Protein AF-A0A170YUY2-F1 (afdb_monomer_lite)

Structure (mmCIF, N/CA/C/O backbone):
data_AF-A0A170YUY2-F1
#
_entry.id   AF-A0A170YUY2-F1
#
loop_
_atom_site.group_PDB
_atom_site.id
_atom_site.type_symbol
_atom_site.label_atom_id
_atom_site.label_alt_id
_atom_site.label_comp_id
_atom_site.label_asym_id
_atom_site.label_entity_id
_atom_site.label_seq_id
_atom_site.pdbx_PDB_ins_code
_atom_site.Cartn_x
_atom_site.Cartn_y
_atom_site.Cartn_z
_atom_site.occupancy
_atom_site.B_iso_or_equiv
_atom_site.auth_seq_id
_atom_site.auth_comp_id
_atom_site.auth_asym_id
_atom_site.auth_atom_id
_atom_site.pdbx_PDB_model_num
ATOM 1 N N . LEU A 1 1 ? -7.086 9.540 7.203 1.00 59.69 1 LEU A N 1
ATOM 2 C CA . LEU A 1 1 ? -7.591 10.490 8.226 1.00 59.69 1 LEU A CA 1
ATOM 3 C C . LEU A 1 1 ? -9.092 10.327 8.483 1.00 59.69 1 LEU A C 1
ATOM 5 O O . LEU A 1 1 ? -9.445 10.063 9.620 1.00 59.69 1 LEU A O 1
ATOM 9 N N . PHE A 1 2 ? -9.970 10.365 7.472 1.00 67.25 2 PHE A N 1
ATOM 10 C CA . PHE A 1 2 ? -11.419 10.146 7.675 1.00 67.25 2 PHE A CA 1
ATOM 11 C C . PHE A 1 2 ? -11.784 8.783 8.293 1.00 67.25 2 PHE A C 1
ATOM 13 O O . PHE A 1 2 ? -12.627 8.732 9.181 1.00 67.25 2 PHE A O 1
ATOM 20 N N . ASN A 1 3 ? -11.089 7.701 7.916 1.00 68.25 3 ASN A N 1
ATOM 21 C CA . ASN A 1 3 ? -11.245 6.394 8.575 1.00 68.25 3 ASN A CA 1
ATOM 22 C C . ASN A 1 3 ? -10.934 6.445 10.082 1.00 68.25 3 ASN A C 1
ATOM 24 O O . ASN A 1 3 ? -11.656 5.850 10.873 1.00 68.25 3 ASN A O 1
ATOM 28 N N . ILE A 1 4 ? -9.898 7.193 10.482 1.00 70.12 4 ILE A N 1
ATOM 29 C CA . ILE A 1 4 ? -9.533 7.370 11.896 1.00 70.12 4 ILE A CA 1
ATOM 30 C C . ILE A 1 4 ? -10.654 8.110 12.632 1.00 70.12 4 ILE A C 1
ATOM 32 O O . ILE A 1 4 ? -11.048 7.694 13.714 1.00 70.12 4 ILE A O 1
ATOM 36 N N . TYR A 1 5 ? -11.206 9.162 12.021 1.00 73.06 5 TYR A N 1
ATOM 37 C CA . TYR A 1 5 ? -12.311 9.929 12.597 1.00 73.06 5 TYR A CA 1
ATOM 38 C C . TYR A 1 5 ? -13.572 9.075 12.800 1.00 73.06 5 TYR A C 1
ATOM 40 O O . TYR A 1 5 ? -14.127 9.064 13.894 1.00 73.06 5 TYR A O 1
ATOM 48 N N . LEU A 1 6 ? -13.984 8.303 11.789 1.00 68.56 6 LEU A N 1
ATOM 49 C CA . LEU A 1 6 ? -15.148 7.414 11.889 1.00 68.56 6 LEU A CA 1
ATOM 50 C C . LEU A 1 6 ? -14.933 6.276 12.894 1.00 68.56 6 LEU A C 1
ATOM 52 O O . LEU A 1 6 ? -15.877 5.862 13.564 1.00 68.56 6 LEU A O 1
ATOM 56 N N . CYS A 1 7 ? -13.703 5.773 13.031 1.00 65.81 7 CYS A N 1
ATOM 57 C CA . CYS A 1 7 ? -13.400 4.721 14.000 1.00 65.81 7 CYS A CA 1
ATOM 58 C C . CYS A 1 7 ? -13.224 5.247 15.435 1.00 65.81 7 CYS A C 1
ATOM 60 O O . CYS A 1 7 ? -13.386 4.486 16.380 1.00 65.81 7 CYS A O 1
ATOM 62 N N . ALA A 1 8 ? -12.924 6.534 15.612 1.00 68.06 8 ALA A N 1
ATOM 63 C CA . ALA A 1 8 ? -12.807 7.157 16.928 1.00 68.06 8 ALA A CA 1
ATOM 64 C C . ALA A 1 8 ? -14.164 7.575 17.533 1.00 68.06 8 ALA A C 1
ATOM 66 O O . ALA A 1 8 ? -14.219 7.934 18.707 1.00 68.06 8 ALA A O 1
ATOM 67 N N . GLN A 1 9 ? -15.250 7.535 16.754 1.00 66.81 9 GLN A N 1
ATOM 68 C CA . GLN A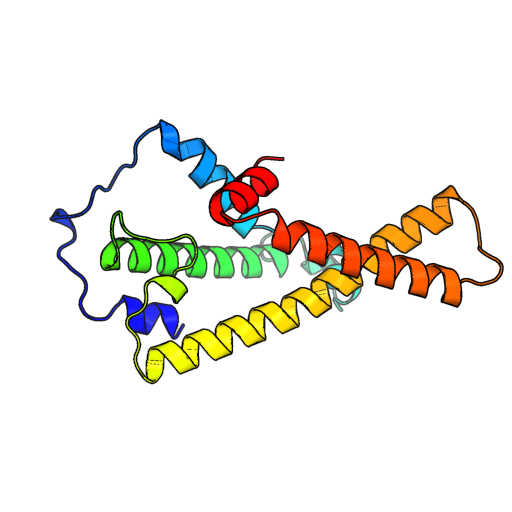 1 9 ? -16.610 7.752 17.254 1.00 66.81 9 GLN A CA 1
ATOM 69 C C . GLN A 1 9 ? -17.145 6.490 17.945 1.00 66.81 9 GLN A C 1
ATOM 71 O O . GLN A 1 9 ? -17.067 5.398 17.369 1.00 66.81 9 GLN A O 1
ATOM 76 N N . ASP A 1 10 ? -17.694 6.674 19.150 1.00 62.91 10 ASP A N 1
ATOM 77 C CA . ASP A 1 10 ? -18.301 5.640 20.002 1.00 62.91 10 ASP A CA 1
ATOM 78 C C . ASP A 1 10 ? -17.351 4.486 20.357 1.00 62.91 10 ASP A C 1
ATOM 80 O O . ASP A 1 10 ? -17.640 3.309 20.144 1.00 62.91 10 ASP A O 1
ATOM 84 N N . LEU A 1 11 ? -16.177 4.833 20.896 1.00 66.88 11 LEU A N 1
ATOM 85 C CA . LEU A 1 11 ? -15.197 3.856 21.370 1.00 66.88 11 LEU A CA 1
ATOM 86 C C . LEU A 1 11 ? -15.720 3.118 22.621 1.00 66.88 11 LEU A C 1
ATOM 88 O O . LEU A 1 11 ? -15.994 3.767 23.635 1.00 66.88 11 LEU A O 1
ATOM 92 N N . PRO A 1 12 ? -15.823 1.777 22.589 1.00 67.75 12 PRO A N 1
ATOM 93 C CA . PRO A 1 12 ? -16.156 0.989 23.769 1.00 67.75 12 PRO A CA 1
ATOM 94 C C . PRO A 1 12 ? -14.996 0.984 24.775 1.00 67.75 12 PRO A C 1
ATOM 96 O O . PRO A 1 12 ? -13.860 1.350 24.463 1.00 67.75 12 PRO A O 1
ATOM 99 N N . ASN A 1 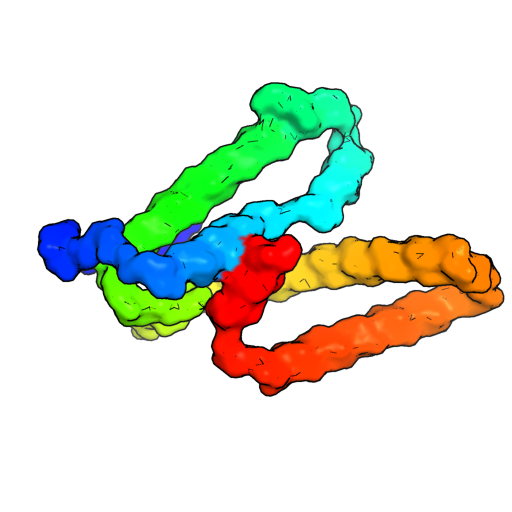13 ? -15.287 0.578 26.011 1.00 68.31 13 ASN A N 1
ATOM 100 C CA . ASN A 1 13 ? -14.331 0.652 27.111 1.00 68.31 13 ASN A CA 1
ATOM 101 C C . ASN A 1 13 ? -13.145 -0.309 26.885 1.00 68.31 13 ASN A C 1
ATOM 103 O O . ASN A 1 13 ? -13.331 -1.474 26.535 1.00 68.31 13 ASN A O 1
ATOM 107 N N . ILE A 1 14 ? -11.915 0.168 27.109 1.00 63.50 14 ILE A N 1
ATOM 108 C CA . ILE A 1 14 ? -10.667 -0.549 26.763 1.00 63.50 14 ILE A CA 1
ATOM 109 C C . ILE A 1 14 ? -10.570 -1.905 27.487 1.00 63.50 14 ILE A C 1
ATOM 111 O O . ILE A 1 14 ? -10.015 -2.863 26.951 1.00 63.50 14 ILE A O 1
ATOM 115 N N . SER A 1 15 ? -11.163 -2.004 28.678 1.00 63.28 15 SER A N 1
ATOM 116 C CA . SER A 1 15 ? -11.160 -3.201 29.527 1.00 63.28 15 SER A CA 1
ATOM 117 C C . SER A 1 15 ? -11.950 -4.391 28.966 1.00 63.28 15 SER A C 1
ATOM 119 O O . SER A 1 15 ? -11.794 -5.501 29.464 1.00 63.28 15 SER A O 1
ATOM 121 N N . GLU A 1 16 ? -12.791 -4.191 27.948 1.00 64.44 16 GLU A N 1
ATOM 122 C CA . GLU A 1 16 ? -13.580 -5.262 27.318 1.00 64.44 16 GLU A CA 1
ATOM 123 C C . GLU A 1 16 ? -12.832 -5.969 26.174 1.00 64.44 16 GLU A C 1
ATOM 125 O O . GLU A 1 16 ? -13.349 -6.915 25.578 1.00 64.44 16 GLU A O 1
ATOM 130 N N . ARG A 1 17 ? -11.619 -5.516 25.831 1.00 68.88 17 ARG A N 1
ATOM 131 C CA . ARG A 1 17 ? -10.849 -6.023 24.688 1.00 68.88 17 ARG A CA 1
ATOM 132 C C . ARG A 1 17 ? -9.701 -6.919 25.136 1.00 68.88 17 ARG A C 1
ATOM 134 O O . ARG A 1 17 ? -8.972 -6.611 26.078 1.00 68.88 17 ARG A O 1
ATOM 141 N N . ARG A 1 18 ? -9.481 -8.018 24.410 1.00 66.88 18 ARG A N 1
ATOM 142 C CA . ARG A 1 18 ? -8.282 -8.846 24.589 1.00 66.88 18 ARG A CA 1
ATOM 143 C C . ARG A 1 18 ? -7.071 -8.071 24.079 1.00 66.88 18 ARG A C 1
ATOM 145 O O . ARG A 1 18 ? -6.958 -7.826 22.887 1.00 66.88 18 ARG A O 1
ATOM 152 N N . LEU A 1 19 ? -6.163 -7.671 24.966 1.00 64.56 19 LEU A N 1
ATOM 153 C CA . LEU A 1 19 ? -4.945 -6.961 24.553 1.00 64.56 19 LEU A CA 1
ATOM 154 C C . LEU A 1 19 ? -3.907 -7.876 23.885 1.00 64.56 19 LEU A C 1
ATOM 156 O O . LEU A 1 19 ? -3.033 -7.390 23.175 1.00 64.56 19 LEU A O 1
ATOM 160 N N . ILE A 1 20 ? -3.979 -9.184 24.143 1.00 64.81 20 ILE A N 1
ATOM 161 C CA . ILE A 1 20 ? -3.002 -10.170 23.681 1.00 64.81 20 ILE A CA 1
ATOM 162 C C . ILE A 1 20 ? -3.756 -11.253 22.913 1.00 64.81 20 ILE A C 1
ATOM 164 O O . ILE A 1 20 ? -4.649 -11.901 23.464 1.00 64.81 20 ILE A O 1
ATOM 168 N N . SER A 1 21 ? -3.405 -11.411 21.638 1.00 69.06 21 SER A N 1
ATOM 169 C CA . SER A 1 21 ? -3.939 -12.466 20.778 1.00 69.06 21 SER A CA 1
ATOM 170 C C . SER A 1 21 ? -3.222 -13.796 21.019 1.00 69.06 21 SER A C 1
ATOM 172 O O . SER A 1 21 ? -2.129 -13.840 21.585 1.00 69.06 21 SER A O 1
ATOM 174 N N . ASP A 1 22 ? -3.840 -14.886 20.574 1.00 76.62 22 ASP A N 1
ATOM 175 C CA . ASP A 1 22 ? -3.283 -16.231 20.679 1.00 76.62 22 ASP A CA 1
ATOM 176 C C . ASP A 1 22 ? -2.025 -16.402 19.804 1.00 76.62 22 ASP A C 1
ATOM 178 O O . ASP A 1 22 ? -1.920 -15.825 18.714 1.00 76.62 22 ASP A O 1
ATOM 182 N N . PHE A 1 23 ? -1.079 -17.233 20.251 1.00 76.75 23 PHE A N 1
ATOM 183 C CA . PHE A 1 23 ? 0.197 -17.477 19.559 1.00 76.75 23 PHE A CA 1
ATOM 184 C C . PHE A 1 23 ? 0.001 -18.009 18.133 1.00 76.75 23 PHE A C 1
ATOM 186 O O . PHE A 1 23 ? 0.825 -17.751 17.257 1.00 76.75 23 PHE A O 1
ATOM 193 N N . SER A 1 24 ? -1.118 -18.692 17.883 1.00 77.25 24 SER A N 1
ATOM 194 C CA . SER A 1 24 ? -1.532 -19.184 16.565 1.00 77.25 24 SER A CA 1
ATOM 195 C C . SER A 1 24 ? -1.733 -18.073 15.519 1.00 77.25 24 SER A C 1
ATOM 197 O O . SER A 1 24 ? -1.601 -18.324 14.323 1.00 77.25 24 SER A O 1
ATOM 199 N N . THR A 1 25 ? -1.987 -16.834 15.950 1.00 78.31 25 THR A N 1
ATOM 200 C CA . THR A 1 25 ? -2.233 -15.675 15.070 1.00 78.31 25 THR A CA 1
ATOM 201 C C . THR A 1 25 ? -0.995 -14.812 14.815 1.00 78.31 25 THR A C 1
ATOM 203 O O . THR A 1 25 ? -1.027 -13.932 13.954 1.00 78.31 25 THR A O 1
ATOM 206 N N . LEU A 1 26 ? 0.122 -15.077 15.506 1.00 81.88 26 LEU A N 1
ATOM 207 C CA . LEU A 1 26 ? 1.371 -14.326 15.334 1.00 81.88 26 LEU A CA 1
ATOM 208 C C . LEU A 1 26 ? 1.925 -14.383 13.902 1.00 81.88 26 LEU A C 1
ATOM 210 O O . LEU A 1 26 ? 2.299 -13.325 13.394 1.00 81.88 26 LEU A O 1
ATOM 214 N N . PRO A 1 27 ? 1.958 -15.540 13.207 1.00 84.56 27 PRO A N 1
ATOM 215 C CA . PRO A 1 27 ? 2.427 -15.582 11.822 1.00 84.56 27 PRO A CA 1
ATOM 216 C C . PRO A 1 27 ? 1.582 -14.701 10.896 1.00 84.56 27 PRO A C 1
ATOM 218 O O . PRO A 1 27 ? 2.132 -13.977 10.070 1.00 84.56 27 PRO A O 1
ATOM 221 N N . LEU A 1 28 ? 0.256 -14.703 11.095 1.00 81.69 28 LEU A N 1
ATOM 222 C CA . LEU A 1 28 ? -0.673 -13.869 10.332 1.00 81.69 28 LEU A CA 1
ATOM 223 C C . LEU A 1 28 ? -0.398 -12.374 10.556 1.00 81.69 28 LEU A C 1
ATOM 225 O O . LEU A 1 28 ? -0.376 -11.580 9.613 1.00 81.69 28 LEU A O 1
ATOM 229 N N . PHE A 1 29 ? -0.154 -11.994 11.812 1.00 83.31 29 PHE A N 1
ATOM 230 C CA . PHE A 1 29 ? 0.179 -10.626 12.197 1.00 83.31 29 PHE A CA 1
ATOM 231 C C . PHE A 1 29 ? 1.498 -10.153 11.576 1.00 83.31 29 PHE A C 1
ATOM 233 O O . PHE A 1 29 ? 1.544 -9.072 10.985 1.00 83.31 29 PHE A O 1
ATOM 240 N N . PHE A 1 30 ? 2.562 -10.954 11.681 1.00 85.44 30 PHE A N 1
ATOM 241 C CA . PHE A 1 30 ? 3.864 -10.594 11.123 1.00 85.44 30 PHE A CA 1
ATOM 242 C C . PHE A 1 30 ? 3.819 -10.517 9.597 1.00 85.44 30 PHE A C 1
ATOM 244 O O . PHE A 1 30 ? 4.289 -9.525 9.049 1.00 85.44 30 PHE A O 1
ATOM 251 N N . GLY A 1 31 ? 3.184 -11.481 8.921 1.00 85.25 31 GLY A N 1
ATOM 252 C CA . GLY A 1 31 ? 3.022 -11.447 7.466 1.00 85.25 31 GLY A CA 1
ATOM 253 C C . GLY A 1 31 ? 2.246 -10.214 7.001 1.00 85.25 31 GLY A C 1
ATOM 254 O O . GLY A 1 31 ? 2.687 -9.500 6.107 1.00 85.25 31 GLY A O 1
ATOM 255 N N . THR A 1 32 ? 1.138 -9.882 7.666 1.00 83.19 32 THR A N 1
ATOM 256 C CA . THR A 1 32 ? 0.353 -8.678 7.334 1.00 83.19 32 THR A CA 1
ATOM 257 C C . THR A 1 32 ? 1.135 -7.390 7.601 1.00 83.19 32 THR A C 1
ATOM 259 O O . THR A 1 32 ? 1.048 -6.438 6.830 1.00 83.19 32 THR A O 1
ATOM 262 N N . THR A 1 33 ? 1.925 -7.358 8.676 1.00 86.12 33 THR A N 1
ATOM 263 C CA . THR A 1 33 ? 2.759 -6.204 9.029 1.00 86.12 33 THR A CA 1
ATOM 264 C C . THR A 1 33 ? 3.872 -5.999 8.006 1.00 86.12 33 THR A C 1
ATOM 266 O O . THR A 1 33 ? 4.052 -4.883 7.537 1.00 86.12 33 THR A O 1
ATOM 269 N N . ILE A 1 34 ? 4.580 -7.061 7.610 1.00 86.56 34 ILE A N 1
ATOM 270 C CA . ILE A 1 34 ? 5.611 -7.003 6.564 1.00 86.56 34 ILE A CA 1
ATOM 271 C C . ILE A 1 34 ? 4.990 -6.578 5.231 1.00 86.56 34 ILE A C 1
ATOM 273 O O . ILE A 1 34 ? 5.532 -5.703 4.561 1.00 86.56 34 ILE A O 1
ATOM 277 N N . TYR A 1 35 ? 3.815 -7.107 4.885 1.00 82.75 35 TYR A N 1
ATOM 278 C CA . TYR A 1 35 ? 3.085 -6.677 3.694 1.00 82.75 35 TYR A CA 1
ATOM 279 C C . TYR A 1 35 ? 2.675 -5.195 3.750 1.00 82.75 35 TYR A C 1
ATOM 281 O O . TYR A 1 35 ? 2.722 -4.500 2.743 1.00 82.75 35 TYR A O 1
ATOM 289 N N . ALA A 1 36 ? 2.337 -4.651 4.922 1.00 83.19 36 ALA A N 1
ATOM 290 C CA . ALA A 1 36 ? 2.051 -3.220 5.062 1.00 83.19 36 ALA A CA 1
ATOM 291 C C . ALA A 1 36 ? 3.279 -2.325 4.783 1.00 83.19 36 ALA A C 1
ATOM 293 O O . ALA A 1 36 ? 3.120 -1.141 4.483 1.00 83.19 36 ALA A O 1
ATOM 294 N N . PHE A 1 37 ? 4.489 -2.888 4.847 1.00 79.25 37 PHE A N 1
ATOM 295 C CA . PHE A 1 37 ? 5.741 -2.248 4.436 1.00 79.25 37 PHE A CA 1
ATOM 296 C C . PHE A 1 37 ? 6.074 -2.439 2.955 1.00 79.25 37 PHE A C 1
ATOM 298 O O . PHE A 1 37 ? 7.169 -2.072 2.514 1.00 79.25 37 PHE A O 1
ATOM 305 N N . GLU A 1 38 ? 5.153 -2.989 2.163 1.00 73.62 38 GLU A N 1
ATOM 306 C CA . GLU A 1 38 ? 5.354 -3.165 0.735 1.00 73.62 38 GLU A CA 1
ATOM 307 C C . GLU A 1 38 ? 5.418 -1.796 0.030 1.00 73.62 38 GLU A C 1
ATOM 309 O O . GLU A 1 38 ? 4.428 -1.138 -0.276 1.00 73.62 38 GLU A O 1
ATOM 314 N N . GLY A 1 39 ? 6.644 -1.338 -0.207 1.00 69.38 39 GLY A N 1
ATOM 315 C CA . GLY A 1 39 ? 6.953 -0.171 -1.036 1.00 69.38 39 GLY A CA 1
ATOM 316 C C . GLY A 1 39 ? 8.258 -0.329 -1.810 1.00 69.38 39 GLY A C 1
ATOM 317 O O . GLY A 1 39 ? 8.652 0.578 -2.541 1.00 69.38 39 GLY A O 1
ATOM 318 N N . ILE A 1 40 ? 8.935 -1.475 -1.667 1.00 71.81 40 ILE A N 1
ATOM 319 C CA . ILE A 1 40 ? 10.281 -1.697 -2.201 1.00 71.81 40 ILE A CA 1
ATOM 320 C C . ILE A 1 40 ? 10.329 -1.674 -3.730 1.00 71.81 40 ILE A C 1
ATOM 322 O O . ILE A 1 40 ? 11.294 -1.178 -4.305 1.00 71.81 40 ILE A O 1
ATOM 326 N N . SER A 1 41 ? 9.256 -2.108 -4.395 1.00 71.94 41 SER A N 1
ATOM 327 C CA . SER A 1 41 ? 9.122 -2.042 -5.856 1.00 71.94 41 SER A CA 1
ATOM 328 C C . SER A 1 41 ? 9.159 -0.605 -6.386 1.00 71.94 41 SER A C 1
ATOM 330 O O . SER A 1 41 ? 9.624 -0.363 -7.496 1.00 71.94 41 SER A O 1
ATOM 332 N N . LEU A 1 42 ? 8.741 0.367 -5.572 1.00 76.38 42 LEU A N 1
ATOM 333 C CA . LEU A 1 42 ? 8.727 1.784 -5.928 1.00 76.38 42 LEU A CA 1
ATOM 334 C C . LEU A 1 42 ? 9.993 2.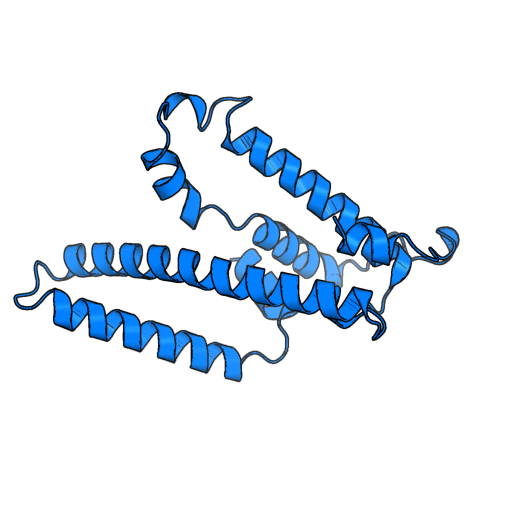527 -5.486 1.00 76.38 42 LEU A C 1
ATOM 336 O O . LEU A 1 42 ? 10.205 3.660 -5.910 1.00 76.38 42 LEU A O 1
ATOM 340 N N . VAL A 1 43 ? 10.862 1.902 -4.684 1.00 82.94 43 VAL A N 1
ATOM 341 C CA . VAL A 1 43 ? 12.095 2.520 -4.164 1.00 82.94 43 VAL A CA 1
ATOM 342 C C . VAL A 1 43 ? 13.036 2.911 -5.302 1.00 82.94 43 VAL A C 1
ATOM 344 O O . VAL A 1 43 ? 13.585 4.008 -5.268 1.00 82.94 43 VAL A O 1
ATOM 347 N N . ILE A 1 44 ? 13.202 2.059 -6.320 1.00 83.94 44 ILE A N 1
ATOM 348 C CA . ILE A 1 44 ? 14.114 2.324 -7.446 1.00 83.94 44 ILE A CA 1
ATOM 349 C C . ILE A 1 44 ? 13.590 3.460 -8.345 1.00 83.94 44 ILE A C 1
ATOM 351 O O . ILE A 1 44 ? 14.333 4.424 -8.545 1.00 83.94 44 ILE A O 1
ATOM 355 N N . PRO A 1 45 ? 12.335 3.428 -8.846 1.00 80.50 45 PRO A N 1
ATOM 356 C CA . PRO A 1 45 ? 11.777 4.556 -9.593 1.00 80.50 45 PRO A CA 1
ATOM 357 C C . PRO A 1 45 ? 11.800 5.864 -8.795 1.00 80.50 45 PRO A C 1
ATOM 359 O O . PRO A 1 45 ? 12.223 6.894 -9.311 1.00 80.50 45 PRO A O 1
ATOM 362 N N . LEU A 1 46 ? 11.426 5.818 -7.512 1.00 83.19 46 LEU A N 1
ATOM 363 C CA . LEU A 1 46 ? 11.431 6.993 -6.642 1.00 83.19 46 LEU A CA 1
ATOM 364 C C . LEU A 1 46 ? 12.841 7.563 -6.466 1.00 83.19 46 LEU A C 1
ATOM 366 O O . LEU A 1 46 ? 13.022 8.776 -6.519 1.00 83.19 46 LEU A O 1
ATOM 370 N N . HIS A 1 47 ? 13.846 6.703 -6.286 1.00 84.81 47 HIS A N 1
ATOM 371 C CA . HIS A 1 47 ? 15.240 7.123 -6.210 1.00 84.81 47 HIS A CA 1
ATOM 372 C C . HIS A 1 47 ? 15.702 7.798 -7.509 1.00 84.81 47 HIS A C 1
ATOM 374 O O . HIS A 1 47 ? 16.355 8.839 -7.459 1.00 84.81 47 HIS A O 1
ATOM 380 N N . ASN A 1 48 ? 15.339 7.243 -8.666 1.00 85.38 48 ASN A N 1
ATOM 381 C CA . ASN A 1 48 ? 15.727 7.782 -9.969 1.00 85.38 48 ASN A CA 1
ATOM 382 C C . ASN A 1 48 ? 15.108 9.160 -10.251 1.00 85.38 48 ASN A C 1
ATOM 384 O O . ASN A 1 48 ? 15.786 10.020 -10.806 1.00 85.38 48 ASN A O 1
ATOM 388 N N . GLU A 1 49 ? 13.876 9.397 -9.798 1.00 85.44 49 GLU A N 1
ATOM 389 C CA . GLU A 1 49 ? 13.166 10.677 -9.956 1.00 85.44 49 GLU A CA 1
ATOM 390 C C . GLU A 1 49 ? 13.590 11.756 -8.937 1.00 85.44 49 GLU A C 1
ATOM 392 O O . GLU A 1 49 ? 13.222 12.929 -9.046 1.00 85.44 49 GLU A O 1
ATOM 397 N N . MET A 1 50 ? 14.385 11.409 -7.919 1.00 85.31 50 MET A N 1
ATOM 398 C CA . MET A 1 50 ? 14.826 12.378 -6.918 1.00 85.31 50 MET A CA 1
ATOM 399 C C . MET A 1 50 ? 15.954 13.279 -7.422 1.00 85.31 50 MET A C 1
ATOM 401 O O . MET A 1 50 ? 17.058 12.830 -7.722 1.00 85.31 50 MET A O 1
ATOM 405 N N . LYS A 1 51 ? 15.741 14.598 -7.321 1.00 85.75 51 LYS A N 1
ATOM 406 C CA . LYS A 1 51 ? 16.766 15.623 -7.601 1.00 85.75 51 LYS A CA 1
ATOM 407 C C . LYS A 1 51 ? 18.076 15.412 -6.826 1.00 85.75 51 LYS A C 1
ATOM 409 O O . LYS A 1 51 ? 19.141 15.772 -7.317 1.00 85.75 51 LYS A O 1
ATOM 414 N N . ASN A 1 52 ? 18.008 14.874 -5.604 1.00 85.19 52 ASN A N 1
ATOM 415 C CA . ASN A 1 52 ? 19.187 14.563 -4.796 1.00 85.19 52 ASN A CA 1
ATOM 416 C C . ASN A 1 52 ? 19.131 13.136 -4.236 1.00 85.19 52 ASN A C 1
ATOM 418 O O . ASN A 1 52 ? 18.719 12.902 -3.099 1.00 85.19 52 ASN A O 1
ATOM 422 N N . GLN A 1 53 ? 19.614 12.191 -5.035 1.00 85.88 53 GLN A N 1
ATOM 423 C CA . GLN A 1 53 ? 19.695 10.764 -4.714 1.00 85.8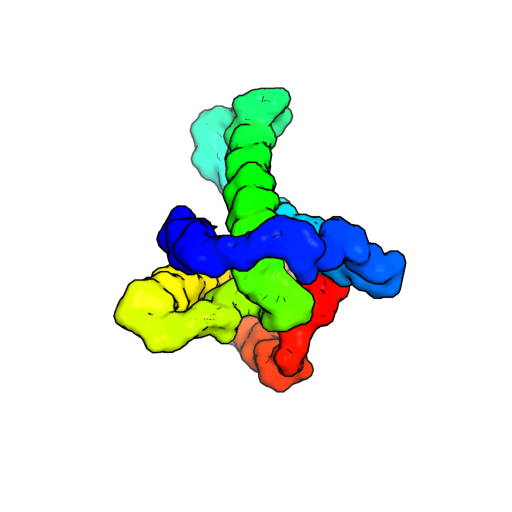8 53 GLN A CA 1
ATOM 424 C C . GLN A 1 53 ? 20.426 10.457 -3.396 1.00 85.88 53 GLN A C 1
ATOM 426 O O . GLN A 1 53 ? 20.039 9.544 -2.668 1.00 85.88 53 GLN A O 1
ATOM 431 N N . LYS A 1 54 ? 21.432 11.259 -3.010 1.00 81.19 54 LYS A N 1
ATOM 432 C CA . LYS A 1 54 ? 22.201 11.055 -1.764 1.00 81.19 54 LYS A CA 1
ATOM 433 C C . LYS A 1 54 ? 21.360 11.232 -0.495 1.00 81.19 54 LYS A C 1
ATOM 435 O O . LYS A 1 54 ? 21.727 10.718 0.558 1.00 81.19 54 LYS A O 1
ATOM 440 N N . GLN A 1 55 ? 20.244 11.957 -0.577 1.00 82.31 55 GLN A N 1
ATOM 441 C CA . GLN A 1 55 ? 19.329 12.162 0.548 1.00 82.31 55 GLN A CA 1
ATOM 442 C C . GLN A 1 55 ? 18.267 11.066 0.670 1.00 82.31 55 GLN A C 1
ATOM 444 O O . GLN A 1 55 ? 17.542 11.046 1.660 1.00 82.31 55 GLN A O 1
ATOM 449 N N . PHE A 1 56 ? 18.174 10.142 -0.287 1.00 80.12 56 PHE A N 1
ATOM 450 C CA . PHE A 1 56 ? 17.162 9.091 -0.265 1.00 80.12 56 PHE A CA 1
ATOM 451 C C . PHE A 1 56 ? 17.334 8.138 0.927 1.00 80.12 56 PHE A C 1
ATOM 453 O O . PHE A 1 56 ? 16.402 7.963 1.709 1.00 80.12 56 PHE A O 1
ATOM 460 N N . SER A 1 57 ? 18.551 7.613 1.114 1.00 76.25 57 SER A N 1
ATOM 461 C CA . SER A 1 57 ? 18.895 6.633 2.160 1.00 76.25 57 SER A CA 1
ATOM 462 C C . SER A 1 57 ? 19.645 7.232 3.358 1.00 76.25 57 SER A C 1
ATOM 464 O O . SER A 1 57 ? 20.213 6.500 4.165 1.00 76.25 57 SER A O 1
ATOM 466 N N . SER A 1 58 ? 19.695 8.563 3.481 1.00 81.75 58 SER A N 1
ATOM 467 C CA . SER A 1 58 ? 20.293 9.210 4.658 1.00 81.75 58 SER A CA 1
ATOM 468 C C . SER A 1 58 ? 19.520 8.843 5.936 1.00 81.75 58 SER A C 1
ATOM 470 O O . SER A 1 58 ? 18.352 8.463 5.868 1.00 81.75 58 SER A O 1
ATOM 472 N N . LYS A 1 59 ? 20.131 8.988 7.122 1.00 74.12 59 LYS A N 1
ATOM 473 C CA . LYS A 1 59 ? 19.482 8.654 8.411 1.00 74.12 59 LYS A CA 1
ATOM 474 C C . LYS A 1 59 ? 18.133 9.368 8.596 1.00 74.12 59 LYS A C 1
ATOM 476 O O . LYS A 1 59 ? 17.185 8.749 9.064 1.00 74.12 59 LYS A O 1
ATOM 481 N N . LEU A 1 60 ? 18.046 10.626 8.158 1.00 78.19 60 LEU A N 1
ATOM 482 C CA . LEU A 1 60 ? 16.818 11.434 8.063 1.00 78.19 60 LEU A CA 1
ATOM 483 C C . LEU A 1 60 ? 16.395 11.640 6.597 1.00 78.19 60 LEU A C 1
ATOM 485 O O . LEU A 1 60 ? 15.947 12.712 6.201 1.00 78.19 60 LEU A O 1
ATOM 489 N N . GLY A 1 61 ? 16.633 10.637 5.760 1.00 82.12 61 GLY A N 1
ATOM 490 C CA . GLY A 1 61 ? 16.296 10.669 4.347 1.00 82.12 61 GLY A CA 1
ATOM 491 C C . GLY A 1 61 ? 14.798 10.549 4.094 1.00 82.12 61 GLY A C 1
ATOM 492 O O . GLY A 1 61 ? 14.022 10.175 4.977 1.00 82.12 61 GLY A O 1
ATOM 493 N N . VAL A 1 62 ? 14.407 10.838 2.854 1.00 85.06 62 VAL A N 1
ATOM 494 C CA . VAL A 1 62 ? 13.003 10.807 2.406 1.00 85.06 62 VAL A CA 1
ATOM 495 C C . VAL A 1 62 ? 12.367 9.441 2.668 1.00 85.06 62 VAL A C 1
ATOM 497 O O . VAL A 1 62 ? 11.220 9.378 3.105 1.00 85.06 62 VAL A O 1
ATOM 500 N N . LEU A 1 63 ? 13.132 8.358 2.486 1.00 85.44 63 LEU A N 1
ATOM 501 C CA . LEU A 1 63 ? 12.654 7.002 2.731 1.00 85.44 63 LEU A CA 1
ATOM 502 C C . LEU A 1 63 ? 12.340 6.769 4.216 1.00 85.44 63 LEU A C 1
ATOM 504 O O . LEU A 1 63 ? 11.222 6.390 4.549 1.00 85.44 63 LEU A O 1
ATOM 508 N N . ASN A 1 64 ? 13.292 7.046 5.113 1.00 85.44 64 ASN A N 1
ATOM 509 C CA . ASN A 1 64 ? 13.127 6.782 6.547 1.00 85.44 64 ASN A CA 1
ATOM 510 C C . ASN A 1 64 ? 12.015 7.631 7.171 1.00 85.44 64 ASN A C 1
ATOM 512 O O . ASN A 1 64 ? 11.220 7.118 7.959 1.00 85.44 64 ASN A O 1
ATOM 516 N N . ILE A 1 65 ? 11.940 8.919 6.820 1.00 88.88 65 ILE A N 1
ATOM 517 C CA . ILE A 1 65 ? 10.902 9.821 7.335 1.00 88.88 65 ILE A CA 1
ATOM 518 C C . ILE A 1 65 ? 9.531 9.420 6.783 1.00 88.88 65 ILE A C 1
ATOM 520 O O . ILE A 1 65 ? 8.577 9.307 7.553 1.00 88.88 65 ILE A O 1
ATOM 524 N N . GLY A 1 66 ? 9.439 9.160 5.474 1.00 87.31 66 GLY A N 1
ATOM 525 C CA . GLY A 1 66 ? 8.195 8.744 4.829 1.00 87.31 66 GLY A CA 1
ATOM 526 C C . GLY A 1 66 ? 7.658 7.440 5.412 1.00 87.31 66 GLY A C 1
ATOM 527 O O . GLY A 1 66 ? 6.496 7.377 5.806 1.00 87.31 66 GLY A O 1
ATOM 528 N N . GLN A 1 67 ? 8.519 6.432 5.559 1.00 87.31 67 GLN A N 1
ATOM 529 C CA . GLN A 1 67 ? 8.140 5.153 6.158 1.00 87.31 67 GLN A CA 1
ATOM 530 C C . GLN A 1 67 ? 7.743 5.310 7.629 1.00 87.31 67 GLN A C 1
ATOM 532 O O . GLN A 1 67 ? 6.694 4.815 8.022 1.00 87.31 67 GLN A O 1
ATOM 537 N N . SER A 1 68 ? 8.492 6.070 8.433 1.00 88.62 68 SER A N 1
ATOM 538 C CA . SER A 1 68 ? 8.139 6.306 9.845 1.00 88.62 68 SER A CA 1
ATOM 539 C C . SER A 1 68 ? 6.768 6.968 10.008 1.00 88.62 68 SER A C 1
ATOM 541 O O . SER A 1 68 ? 5.996 6.609 10.897 1.00 88.62 68 SER A O 1
ATOM 543 N N . PHE A 1 69 ? 6.435 7.918 9.133 1.00 89.81 69 PHE A N 1
ATOM 544 C CA . PHE A 1 69 ? 5.125 8.562 9.127 1.00 89.81 69 PHE A CA 1
ATOM 545 C C . PHE A 1 69 ? 3.999 7.582 8.766 1.00 89.81 69 PHE A C 1
ATOM 547 O O . PHE A 1 69 ? 2.963 7.557 9.432 1.00 89.81 69 PHE A O 1
ATOM 554 N N . VAL A 1 70 ? 4.213 6.739 7.752 1.00 88.19 70 VAL A N 1
ATOM 555 C CA . VAL A 1 70 ? 3.256 5.697 7.347 1.00 88.19 70 VAL A CA 1
ATOM 556 C C . VAL A 1 70 ? 3.041 4.689 8.478 1.00 88.19 70 VAL A C 1
ATOM 558 O O . VAL A 1 70 ? 1.892 4.380 8.783 1.00 88.19 70 VAL A O 1
ATOM 561 N N . ILE A 1 71 ? 4.105 4.256 9.165 1.00 89.19 71 ILE A N 1
ATOM 562 C CA . ILE A 1 71 ? 4.020 3.377 10.346 1.00 89.19 71 ILE A CA 1
ATOM 563 C C . ILE A 1 71 ? 3.125 3.992 11.408 1.00 89.19 71 ILE A C 1
ATOM 565 O O . ILE A 1 71 ? 2.220 3.334 11.909 1.00 89.19 71 ILE A O 1
ATOM 569 N N . LEU A 1 72 ? 3.361 5.258 11.752 1.00 90.44 72 LEU A N 1
ATOM 570 C CA . LEU A 1 72 ? 2.594 5.935 12.790 1.00 90.44 72 LEU A CA 1
ATOM 571 C C . LEU A 1 72 ? 1.100 5.989 12.435 1.00 90.44 72 LEU A C 1
ATOM 573 O O . LEU A 1 72 ? 0.241 5.744 13.286 1.00 90.44 72 LEU A O 1
ATOM 577 N N . LEU A 1 73 ? 0.779 6.270 11.170 1.00 87.81 73 LEU A N 1
ATOM 578 C CA . LEU A 1 73 ? -0.597 6.261 10.675 1.00 87.81 73 LEU A CA 1
ATOM 579 C C . LEU A 1 73 ? -1.213 4.857 10.678 1.00 87.81 73 LEU A C 1
ATOM 581 O O . LEU A 1 73 ? -2.364 4.706 11.080 1.00 87.81 73 LEU A O 1
ATOM 585 N N . ALA A 1 74 ? -0.463 3.838 10.260 1.00 86.25 74 ALA A N 1
ATOM 586 C CA . ALA A 1 74 ? -0.929 2.457 10.226 1.00 86.25 74 ALA A CA 1
ATOM 587 C C . ALA A 1 74 ? -1.184 1.914 11.638 1.00 86.25 74 ALA A C 1
ATOM 589 O O . ALA A 1 74 ? -2.248 1.358 11.896 1.00 86.25 74 ALA A O 1
ATOM 590 N N . VAL A 1 75 ? -0.257 2.148 12.572 1.00 87.88 75 VAL A N 1
ATOM 591 C CA . VAL A 1 75 ? -0.388 1.749 13.980 1.00 87.88 75 VAL A CA 1
ATOM 592 C C . VAL A 1 75 ? -1.556 2.476 14.639 1.00 87.88 75 VAL A C 1
ATOM 594 O O . VAL A 1 75 ? -2.391 1.834 15.265 1.00 87.88 75 VAL A O 1
ATOM 597 N N . SER A 1 76 ? -1.669 3.799 14.474 1.00 87.19 76 SER A N 1
ATOM 598 C CA . SER A 1 76 ? -2.785 4.554 15.066 1.00 87.19 76 SER A CA 1
ATOM 599 C C . SER A 1 76 ? -4.143 4.108 14.522 1.00 87.19 76 SER A C 1
ATOM 601 O O . SER A 1 76 ? -5.061 3.869 15.306 1.00 87.19 76 SER A O 1
ATOM 603 N N . LEU A 1 77 ? -4.272 3.930 13.204 1.00 84.88 77 LEU A N 1
ATOM 604 C CA . LEU A 1 77 ? -5.497 3.417 12.593 1.00 84.88 77 LEU A CA 1
ATOM 605 C C . LEU A 1 77 ? -5.801 1.985 13.051 1.00 84.88 77 LEU A C 1
ATOM 607 O O . LEU A 1 77 ? -6.946 1.706 13.392 1.00 84.88 77 LEU A O 1
ATOM 611 N N . GLY A 1 78 ? -4.799 1.103 13.090 1.00 83.38 78 GLY A N 1
ATOM 612 C CA . GLY A 1 78 ? -4.944 -0.284 13.533 1.00 83.38 78 GLY A CA 1
ATOM 613 C C . GLY A 1 78 ? -5.416 -0.383 14.983 1.00 83.38 78 GLY A C 1
ATOM 614 O O . GLY A 1 78 ? -6.382 -1.089 15.265 1.00 83.38 78 GLY A O 1
ATOM 615 N N . CYS A 1 79 ? -4.813 0.394 15.887 1.00 83.50 79 CYS A N 1
ATOM 616 C CA . CYS A 1 79 ? -5.227 0.460 17.288 1.00 83.50 79 CYS A CA 1
ATOM 617 C C . CYS A 1 79 ? -6.678 0.941 17.432 1.00 83.50 79 CYS A C 1
ATOM 619 O O . CYS A 1 79 ? -7.468 0.315 18.135 1.00 83.50 79 CYS A O 1
ATOM 621 N N . ILE A 1 80 ? -7.054 2.029 16.752 1.00 82.44 80 ILE A N 1
ATOM 622 C CA . ILE A 1 80 ? -8.410 2.597 16.847 1.00 82.44 80 ILE A CA 1
ATOM 623 C C . ILE A 1 80 ? -9.447 1.648 16.226 1.00 82.44 80 ILE A C 1
ATOM 625 O O . ILE A 1 80 ? -10.517 1.445 16.798 1.00 82.44 80 ILE A O 1
ATOM 629 N N . ALA A 1 81 ? -9.129 1.024 15.090 1.00 79.50 81 ALA A N 1
ATOM 630 C CA . ALA A 1 81 ? -10.002 0.047 14.448 1.00 79.50 81 ALA A CA 1
ATOM 631 C C . ALA A 1 81 ? -10.225 -1.189 15.332 1.00 79.50 81 ALA A C 1
ATOM 633 O O . ALA A 1 81 ? -11.361 -1.646 15.458 1.00 79.50 81 ALA A O 1
ATOM 634 N N . TYR A 1 82 ? -9.174 -1.691 15.989 1.00 79.88 82 TYR A N 1
ATOM 635 C CA . TYR A 1 82 ? -9.289 -2.812 16.921 1.00 79.88 82 TYR A CA 1
ATOM 636 C C . TYR A 1 82 ? -10.133 -2.461 18.149 1.00 79.88 82 TYR A C 1
ATOM 638 O O . TYR A 1 82 ? -10.986 -3.246 18.559 1.00 79.88 82 TYR A O 1
ATOM 646 N N . LEU A 1 83 ? -9.967 -1.258 18.709 1.00 77.62 83 LEU A N 1
ATOM 647 C CA . LEU A 1 83 ? -10.800 -0.803 19.823 1.00 77.62 83 LEU A CA 1
ATOM 648 C C . LEU A 1 83 ? -12.286 -0.776 19.436 1.00 77.62 83 LEU A C 1
ATOM 650 O O . LEU A 1 83 ? -13.120 -1.299 20.182 1.00 77.62 83 LEU A O 1
ATOM 654 N N . LYS A 1 84 ? -12.615 -0.249 18.250 1.00 74.56 84 LYS A N 1
ATOM 655 C CA . LYS A 1 84 ? -13.998 -0.166 17.765 1.00 74.56 84 LYS A CA 1
ATOM 656 C C . LYS A 1 84 ? -14.607 -1.536 17.454 1.00 74.56 84 LYS A C 1
ATOM 658 O O . LYS A 1 84 ? -15.647 -1.869 18.014 1.00 74.56 84 LYS A O 1
ATOM 663 N N . PHE A 1 85 ? -13.965 -2.339 16.607 1.00 73.06 85 PHE A N 1
ATOM 664 C CA . PHE A 1 85 ? -14.561 -3.567 16.060 1.00 73.06 85 PHE A CA 1
ATOM 665 C C . PHE A 1 85 ? -14.240 -4.845 16.852 1.00 73.06 85 PHE A C 1
ATOM 667 O O . PHE A 1 85 ? -14.953 -5.840 16.713 1.00 73.06 85 PHE A O 1
ATOM 674 N N . GLY A 1 86 ? -13.219 -4.825 17.714 1.00 75.19 86 GLY A N 1
ATOM 675 C CA . GLY A 1 86 ? -12.799 -5.984 18.505 1.00 75.19 86 GLY A CA 1
ATOM 676 C C . GLY A 1 86 ? -12.451 -7.201 17.641 1.00 75.19 86 GLY A C 1
ATOM 677 O O . GLY A 1 86 ? -11.876 -7.064 16.562 1.00 75.19 86 GLY A O 1
ATOM 678 N N . ASP A 1 87 ? -12.849 -8.389 18.101 1.00 69.94 87 ASP A N 1
ATOM 679 C CA . ASP A 1 87 ? -12.567 -9.675 17.437 1.00 69.94 87 ASP A CA 1
ATOM 680 C C . ASP A 1 87 ? -13.306 -9.860 16.094 1.00 69.94 87 ASP A C 1
ATOM 682 O O . ASP A 1 87 ? -12.980 -10.762 15.325 1.00 69.94 87 ASP A O 1
ATOM 686 N N . ASN A 1 88 ? -14.280 -8.999 15.777 1.00 67.94 88 ASN A N 1
ATOM 687 C CA . ASN A 1 88 ? -15.052 -9.066 14.532 1.00 67.94 88 ASN A CA 1
ATOM 688 C C . ASN A 1 88 ? -14.402 -8.297 13.372 1.00 67.94 88 ASN A C 1
ATOM 690 O O . ASN A 1 88 ? -15.039 -8.120 12.332 1.00 67.94 88 ASN A O 1
ATOM 694 N N . VAL A 1 89 ? -13.166 -7.805 13.525 1.00 70.06 89 VAL A N 1
ATOM 695 C CA . VAL A 1 89 ? -12.513 -7.025 12.470 1.00 70.06 89 VAL A CA 1
ATOM 696 C C . VAL A 1 89 ? -12.273 -7.903 11.234 1.00 70.06 89 VAL A C 1
ATOM 698 O O . VAL A 1 89 ? -11.461 -8.826 11.214 1.00 70.06 89 VAL A O 1
ATOM 701 N N . GLN A 1 90 ? -13.024 -7.635 10.170 1.00 69.00 90 GLN A N 1
ATOM 702 C CA . GLN A 1 90 ? -12.776 -8.239 8.865 1.00 69.00 90 GLN A CA 1
ATOM 703 C C . GLN A 1 90 ? -11.488 -7.710 8.224 1.00 69.00 90 GLN A C 1
ATOM 705 O O . GLN A 1 90 ? -10.941 -6.681 8.616 1.00 69.00 90 GLN A O 1
ATOM 710 N N . GLY A 1 91 ? -11.037 -8.404 7.176 1.00 62.62 91 GLY A N 1
ATOM 711 C CA . GLY A 1 91 ? -9.792 -8.118 6.463 1.00 62.62 91 GLY A CA 1
ATOM 712 C C . GLY A 1 91 ? -9.629 -6.754 5.819 1.00 62.62 91 GLY A C 1
ATOM 713 O O . GLY A 1 91 ? -8.526 -6.357 5.460 1.00 62.62 91 GLY A O 1
ATOM 714 N N . SER A 1 92 ? -10.719 -6.009 5.709 1.00 70.31 92 SER A N 1
ATOM 715 C CA . SER A 1 92 ? -10.676 -4.593 5.398 1.00 70.31 92 SER A CA 1
ATOM 716 C C . SER A 1 92 ? -11.516 -3.853 6.421 1.00 70.31 92 SER A C 1
ATOM 718 O O . SER A 1 92 ? -12.676 -4.197 6.648 1.00 70.31 92 SER A O 1
ATOM 720 N N . ILE A 1 93 ? -10.942 -2.800 7.006 1.00 68.94 93 ILE A N 1
ATOM 721 C CA . ILE A 1 93 ? -11.632 -1.931 7.967 1.00 68.94 93 ILE A CA 1
ATOM 722 C C . ILE A 1 93 ? -12.892 -1.347 7.322 1.00 68.94 93 ILE A C 1
ATOM 724 O O . ILE A 1 93 ? -13.929 -1.279 7.974 1.00 68.94 93 ILE A O 1
ATOM 728 N N . SER A 1 94 ? -12.822 -1.010 6.028 1.00 69.31 94 SER A N 1
ATOM 729 C CA . SER A 1 94 ? -13.947 -0.479 5.260 1.00 69.31 94 SER A CA 1
ATOM 730 C C . SER A 1 94 ? -15.160 -1.406 5.272 1.00 69.31 94 SER A C 1
ATOM 732 O O . SER A 1 94 ? -16.269 -0.903 5.361 1.00 69.31 94 SER A O 1
ATOM 734 N N . LEU A 1 95 ? -14.979 -2.733 5.265 1.00 65.00 95 LEU A N 1
ATOM 735 C CA . LEU A 1 95 ? -16.104 -3.677 5.298 1.00 65.00 95 LEU A CA 1
ATOM 736 C C . LEU A 1 95 ? -16.840 -3.714 6.646 1.00 65.00 95 LEU A C 1
ATOM 738 O O . LEU A 1 95 ? -17.988 -4.146 6.682 1.00 65.00 95 LEU A O 1
ATOM 742 N N . ASN A 1 96 ? -16.210 -3.258 7.732 1.00 68.00 96 ASN A N 1
ATOM 743 C CA . ASN A 1 96 ? -16.827 -3.245 9.060 1.00 68.00 96 ASN A CA 1
ATOM 744 C C . ASN A 1 96 ? -17.595 -1.947 9.358 1.00 68.00 96 ASN A C 1
ATOM 746 O O . ASN A 1 96 ? -18.269 -1.874 10.379 1.00 68.00 96 ASN A O 1
ATOM 750 N N . LEU A 1 97 ? -17.486 -0.910 8.518 1.00 70.44 97 LEU A N 1
ATOM 751 C CA . LEU A 1 97 ? -18.189 0.353 8.748 1.00 70.44 97 LEU A CA 1
ATOM 752 C C . LEU A 1 97 ? -19.693 0.220 8.482 1.00 70.44 97 LEU A C 1
ATOM 754 O O . LEU A 1 97 ? -20.110 -0.290 7.441 1.00 70.44 97 LEU A O 1
ATOM 758 N N . ASP A 1 98 ? -20.499 0.774 9.391 1.00 70.38 98 ASP A N 1
ATOM 759 C CA . ASP A 1 98 ? -21.943 0.888 9.203 1.00 70.38 98 ASP A CA 1
ATOM 760 C C . ASP A 1 98 ? -22.270 1.708 7.952 1.00 70.38 98 ASP A C 1
ATOM 762 O O . ASP A 1 98 ? -21.628 2.725 7.653 1.00 70.38 98 ASP A O 1
ATOM 766 N N . ARG A 1 99 ? -23.294 1.268 7.214 1.00 69.44 99 ARG A N 1
ATOM 767 C CA . ARG A 1 99 ? -23.736 1.924 5.980 1.00 69.44 99 ARG A CA 1
ATOM 768 C C . ARG A 1 99 ? -24.347 3.284 6.307 1.00 69.44 99 ARG A C 1
ATOM 770 O O . ARG A 1 99 ? -25.451 3.377 6.834 1.00 69.44 99 ARG A O 1
ATOM 777 N N . GLY A 1 100 ? -23.621 4.340 5.963 1.00 76.94 100 GLY A N 1
ATOM 778 C CA . GLY A 1 100 ? -24.033 5.730 6.120 1.00 76.94 100 GLY A CA 1
ATOM 779 C C . GLY A 1 100 ? -23.341 6.619 5.091 1.00 76.94 100 GLY A C 1
ATOM 780 O O . GLY A 1 100 ? -22.322 6.239 4.521 1.00 76.94 100 GLY A O 1
ATOM 781 N N . LEU A 1 101 ? -23.872 7.824 4.865 1.00 76.19 101 LEU A N 1
ATOM 782 C CA . LEU A 1 101 ? -23.377 8.764 3.842 1.00 76.19 101 LEU A CA 1
ATOM 783 C C . LEU A 1 101 ? -21.862 9.036 3.943 1.00 76.19 101 LEU A C 1
ATOM 785 O O . LEU A 1 101 ? -21.165 9.116 2.929 1.00 76.19 101 LEU A O 1
ATOM 789 N N . LEU A 1 102 ? -21.338 9.139 5.169 1.00 75.88 102 LEU A N 1
ATOM 790 C CA . LEU A 1 102 ? -19.907 9.330 5.417 1.00 75.88 102 LEU A CA 1
ATOM 791 C C . LEU A 1 102 ? -19.090 8.068 5.100 1.00 75.88 102 LEU A C 1
ATOM 793 O O . LEU A 1 102 ? -18.043 8.172 4.463 1.00 75.88 102 LEU A O 1
ATOM 797 N N . SER A 1 103 ? -19.577 6.888 5.487 1.00 78.75 103 SER A N 1
ATOM 798 C CA . SER A 1 103 ? -18.924 5.602 5.210 1.00 78.75 103 SER A CA 1
ATOM 799 C C . SER A 1 103 ? -18.840 5.316 3.710 1.00 78.75 103 SER A C 1
ATOM 801 O O . SER A 1 103 ? -17.778 4.934 3.229 1.00 78.75 103 SER A O 1
ATOM 803 N N . GLU A 1 104 ? -19.906 5.585 2.953 1.00 82.06 104 GLU A N 1
ATOM 804 C CA . GLU A 1 104 ? -19.947 5.410 1.491 1.00 82.06 104 GLU A CA 1
ATOM 805 C C . GLU A 1 104 ? -18.954 6.342 0.772 1.00 82.06 104 GLU A C 1
ATOM 807 O O . GLU A 1 104 ? -18.231 5.947 -0.148 1.00 82.06 104 GLU A O 1
ATOM 812 N N . THR A 1 105 ? -18.838 7.588 1.242 1.00 84.38 105 THR A N 1
ATOM 813 C CA . THR A 1 105 ? -17.847 8.539 0.712 1.00 84.38 105 THR A CA 1
ATOM 814 C C . THR A 1 105 ? -16.423 8.047 0.982 1.00 84.38 105 THR A C 1
ATOM 816 O O . THR A 1 105 ? -15.550 8.107 0.116 1.00 84.38 105 THR A O 1
ATOM 819 N N . VAL A 1 106 ? -16.173 7.491 2.167 1.00 83.75 106 VAL A N 1
ATOM 820 C CA . VAL A 1 106 ? -14.869 6.914 2.499 1.00 83.75 106 VAL A CA 1
ATOM 821 C C . VAL A 1 106 ? -14.589 5.659 1.670 1.00 83.75 106 VAL A C 1
ATOM 823 O O . VAL A 1 106 ? -13.497 5.550 1.114 1.00 83.75 106 VAL A O 1
ATOM 826 N N . MET A 1 107 ? -15.556 4.757 1.505 1.00 84.69 107 MET A N 1
ATOM 827 C CA . MET A 1 107 ? -15.417 3.562 0.665 1.00 84.69 107 MET A CA 1
ATOM 828 C C . MET A 1 107 ? -15.089 3.914 -0.787 1.00 84.69 107 MET A C 1
ATOM 830 O O . MET A 1 107 ? -14.158 3.344 -1.351 1.00 84.69 107 MET A O 1
ATOM 834 N N . SER A 1 108 ? -15.785 4.888 -1.376 1.00 86.12 108 SER A N 1
ATOM 835 C CA . SER A 1 108 ? -15.489 5.342 -2.741 1.00 86.12 108 SER A CA 1
ATOM 836 C C . SER A 1 108 ? -14.094 5.964 -2.858 1.00 86.12 108 SER A C 1
ATOM 838 O O . SER A 1 108 ? -13.376 5.673 -3.814 1.00 86.12 108 SER A O 1
ATOM 840 N N . SER A 1 109 ? -13.651 6.735 -1.857 1.00 87.19 109 SER A N 1
ATOM 841 C CA . SER A 1 109 ? -12.287 7.282 -1.822 1.00 87.19 109 SER A CA 1
ATOM 842 C C . SER A 1 109 ? -11.213 6.189 -1.728 1.00 87.19 109 SER A C 1
ATOM 844 O O . SER A 1 109 ? -10.187 6.273 -2.401 1.00 87.19 109 SER A O 1
ATOM 846 N N . VAL A 1 110 ? -11.463 5.134 -0.944 1.00 87.12 110 VAL A N 1
ATOM 847 C CA . VAL A 1 110 ? -10.562 3.981 -0.806 1.00 87.12 110 VAL A CA 1
ATOM 848 C C . VAL A 1 110 ? -10.532 3.170 -2.100 1.00 87.12 110 VAL A C 1
ATOM 850 O O . VAL A 1 110 ? -9.451 2.816 -2.562 1.00 87.12 110 VAL A O 1
ATOM 853 N N . ALA A 1 111 ? -11.683 2.935 -2.733 1.00 88.81 111 ALA A N 1
ATOM 854 C CA . ALA A 1 111 ? -11.758 2.250 -4.022 1.00 88.81 111 ALA A CA 1
ATOM 855 C C . ALA A 1 111 ? -10.992 3.010 -5.117 1.00 88.81 111 ALA A C 1
ATOM 857 O O . ALA A 1 111 ? -10.226 2.406 -5.867 1.00 88.81 111 ALA A O 1
ATOM 858 N N . LEU A 1 112 ? -11.132 4.339 -5.167 1.00 90.94 112 LEU A N 1
ATOM 859 C CA . LEU A 1 112 ? -10.377 5.182 -6.094 1.00 90.94 112 LEU A CA 1
ATOM 860 C C . LEU A 1 112 ? -8.870 5.125 -5.814 1.00 90.94 112 LEU A C 1
ATOM 862 O O . LEU A 1 112 ? -8.078 5.010 -6.746 1.00 90.94 112 LEU A O 1
ATOM 866 N N . ALA A 1 113 ? -8.466 5.163 -4.542 1.00 89.31 113 ALA A N 1
ATOM 867 C CA . ALA A 1 113 ? -7.064 5.030 -4.163 1.00 89.31 113 ALA A CA 1
ATOM 868 C C . ALA A 1 113 ? -6.481 3.677 -4.602 1.00 89.31 113 ALA A C 1
ATOM 870 O O . ALA A 1 113 ? -5.399 3.648 -5.180 1.00 89.31 113 ALA A O 1
ATOM 871 N N . ILE A 1 114 ? -7.205 2.571 -4.398 1.00 89.06 114 ILE A N 1
ATOM 872 C CA . ILE A 1 114 ? -6.784 1.233 -4.846 1.00 89.06 114 ILE A CA 1
ATOM 873 C C . ILE A 1 114 ? -6.655 1.186 -6.372 1.00 89.06 114 ILE A C 1
ATOM 875 O O . ILE A 1 114 ? -5.661 0.674 -6.880 1.00 89.06 114 ILE A O 1
ATOM 879 N N . LEU A 1 115 ? -7.611 1.763 -7.105 1.00 90.06 115 LEU A N 1
ATOM 880 C CA . LEU A 1 115 ? -7.577 1.817 -8.568 1.00 90.06 115 LEU A CA 1
ATOM 881 C C . LEU A 1 115 ? -6.331 2.554 -9.086 1.00 90.06 115 LEU A C 1
ATOM 883 O O . LEU A 1 115 ? -5.657 2.072 -9.997 1.00 90.06 115 LEU A O 1
ATOM 887 N N . LEU A 1 116 ? -6.010 3.709 -8.495 1.00 89.38 116 LEU A N 1
ATOM 888 C CA . LEU A 1 116 ? -4.833 4.496 -8.870 1.00 89.38 116 LEU A CA 1
ATOM 889 C C . LEU A 1 116 ? -3.529 3.782 -8.493 1.00 89.38 116 LEU A C 1
ATOM 891 O O . LEU A 1 116 ? -2.605 3.727 -9.304 1.00 89.38 116 LEU A O 1
ATOM 895 N N . THR A 1 117 ? -3.459 3.193 -7.299 1.00 87.69 117 THR A N 1
ATOM 896 C CA . THR A 1 117 ? -2.282 2.435 -6.851 1.00 87.69 117 THR A CA 1
ATOM 897 C C . THR A 1 117 ? -2.033 1.220 -7.740 1.00 87.69 117 THR A C 1
ATOM 899 O O . THR A 1 117 ? -0.891 0.991 -8.137 1.00 87.69 117 THR A O 1
ATOM 902 N N . TYR A 1 118 ? -3.087 0.496 -8.131 1.00 88.19 118 TYR A N 1
ATOM 903 C CA . TYR A 1 118 ? -2.975 -0.631 -9.057 1.00 88.19 118 TYR A CA 1
ATOM 904 C C . TYR A 1 118 ? -2.387 -0.200 -10.403 1.00 88.19 118 TYR A C 1
ATOM 906 O O . TYR A 1 118 ? -1.496 -0.869 -10.918 1.00 88.19 118 TYR A O 1
ATOM 914 N N . ALA A 1 119 ? -2.813 0.943 -10.953 1.00 87.12 119 ALA A N 1
ATOM 915 C CA . ALA A 1 119 ? -2.270 1.452 -12.213 1.00 87.12 119 ALA A CA 1
ATOM 916 C C . ALA A 1 119 ? -0.755 1.725 -12.134 1.00 87.12 119 ALA A C 1
ATOM 918 O O . ALA A 1 119 ? -0.016 1.373 -13.055 1.00 87.12 119 ALA A O 1
ATOM 919 N N . ILE A 1 120 ? -0.288 2.304 -11.022 1.00 86.06 120 ILE A N 1
ATOM 920 C CA . ILE A 1 120 ? 1.135 2.600 -10.797 1.00 86.06 120 ILE A CA 1
ATOM 921 C C . ILE A 1 120 ? 1.936 1.305 -10.604 1.00 86.06 120 ILE A C 1
ATOM 923 O O . ILE A 1 120 ? 2.955 1.107 -11.265 1.00 86.06 120 ILE A O 1
ATOM 927 N N . GLN A 1 121 ? 1.473 0.403 -9.735 1.00 85.44 121 GLN A N 1
ATOM 928 C CA . GLN A 1 121 ? 2.150 -0.870 -9.465 1.00 85.44 121 GLN A CA 1
ATOM 929 C C . GLN A 1 121 ? 2.219 -1.754 -10.713 1.00 85.44 121 GLN A C 1
ATOM 931 O O . GLN A 1 121 ? 3.257 -2.352 -10.987 1.00 85.44 121 GLN A O 1
ATOM 936 N N . PHE A 1 122 ? 1.143 -1.796 -11.502 1.00 87.56 122 PHE A N 1
ATOM 937 C CA . PHE A 1 122 ? 1.091 -2.565 -12.740 1.00 87.56 122 PHE A CA 1
ATOM 938 C C . PHE A 1 122 ? 2.103 -2.057 -13.770 1.00 87.56 122 PHE A C 1
ATOM 940 O O . PHE A 1 122 ? 2.768 -2.865 -14.413 1.00 87.56 122 PHE A O 1
ATOM 947 N N . HIS A 1 123 ? 2.270 -0.736 -13.900 1.00 85.06 123 HIS A N 1
ATOM 948 C CA . HIS A 1 123 ? 3.279 -0.158 -14.790 1.00 85.06 123 HIS A CA 1
ATOM 949 C C . HIS A 1 123 ? 4.692 -0.596 -14.398 1.00 85.06 123 HIS A C 1
ATOM 951 O O . HIS A 1 123 ? 5.432 -1.110 -15.231 1.00 85.06 123 HIS A O 1
ATOM 957 N N . VAL A 1 124 ? 5.045 -0.452 -13.118 1.00 84.50 124 VAL A N 1
ATOM 958 C CA . VAL A 1 124 ? 6.374 -0.829 -12.618 1.00 84.50 124 VAL A CA 1
ATOM 959 C C . VAL A 1 124 ? 6.613 -2.334 -12.768 1.00 84.50 124 VAL A C 1
ATOM 961 O O . VAL A 1 124 ? 7.691 -2.740 -13.190 1.00 84.50 124 VAL A O 1
ATOM 964 N N . ALA A 1 125 ? 5.608 -3.169 -12.492 1.00 86.19 125 ALA A N 1
ATOM 965 C CA . ALA A 1 125 ? 5.714 -4.616 -12.669 1.00 86.19 125 ALA A CA 1
ATOM 966 C C . ALA A 1 125 ? 5.942 -5.007 -14.138 1.00 86.19 125 ALA A C 1
ATOM 968 O O . ALA A 1 125 ? 6.809 -5.830 -14.429 1.00 86.19 125 ALA A O 1
ATOM 969 N N . VAL A 1 126 ? 5.195 -4.402 -15.067 1.00 88.19 126 VAL A N 1
ATOM 970 C CA . VAL A 1 126 ? 5.373 -4.617 -16.511 1.00 88.19 126 VAL A CA 1
ATOM 971 C C . VAL A 1 126 ? 6.781 -4.228 -16.942 1.00 88.19 126 VAL A C 1
ATOM 973 O O . VAL A 1 126 ? 7.417 -5.010 -17.646 1.00 88.19 126 VAL A O 1
ATOM 976 N N . ASP A 1 127 ? 7.278 -3.069 -16.504 1.00 85.75 127 ASP A N 1
ATOM 977 C CA . ASP A 1 127 ? 8.617 -2.600 -16.857 1.00 85.75 127 ASP A CA 1
ATOM 978 C C . ASP A 1 127 ? 9.692 -3.574 -16.372 1.00 85.75 127 ASP A C 1
ATOM 980 O O . ASP A 1 127 ? 10.550 -3.978 -17.155 1.00 85.75 127 ASP A O 1
ATOM 984 N N . VAL A 1 128 ? 9.631 -4.000 -15.106 1.00 86.31 128 VAL A N 1
ATOM 985 C CA . VAL A 1 128 ? 10.604 -4.942 -14.528 1.00 86.31 128 VAL A CA 1
ATOM 986 C C . VAL A 1 128 ? 10.625 -6.258 -15.311 1.00 86.31 128 VAL A C 1
ATOM 988 O O . VAL A 1 128 ? 11.684 -6.681 -15.773 1.00 86.31 128 VAL A O 1
ATOM 991 N N . ILE A 1 129 ? 9.457 -6.866 -15.550 1.00 88.00 129 ILE A N 1
ATOM 992 C CA . ILE A 1 129 ? 9.360 -8.139 -16.286 1.00 88.00 129 ILE A CA 1
ATOM 993 C C . ILE A 1 129 ? 9.830 -7.965 -17.737 1.00 88.00 129 ILE A C 1
ATOM 995 O O . ILE A 1 129 ? 10.459 -8.858 -18.308 1.00 88.00 129 ILE A O 1
ATOM 999 N N . TRP A 1 130 ? 9.531 -6.821 -18.353 1.00 86.19 130 TRP A N 1
ATOM 1000 C CA . TRP A 1 130 ? 9.962 -6.519 -19.712 1.00 86.19 130 TRP A CA 1
ATOM 1001 C C . TRP A 1 130 ? 11.488 -6.439 -19.827 1.00 86.19 130 TRP A C 1
ATOM 1003 O O . TRP A 1 130 ? 12.058 -7.059 -20.729 1.00 86.19 130 TRP A O 1
ATOM 1013 N N . TRP A 1 131 ? 12.157 -5.735 -18.909 1.00 84.06 131 TRP A N 1
ATOM 1014 C CA . TRP A 1 131 ? 13.620 -5.640 -18.887 1.00 84.06 131 TRP A CA 1
ATOM 1015 C C . TRP A 1 131 ? 14.280 -7.006 -18.682 1.00 84.06 131 TRP A C 1
ATOM 1017 O O . TRP A 1 131 ? 15.203 -7.343 -19.429 1.00 84.06 131 TRP A O 1
ATOM 1027 N N . ASP A 1 132 ? 13.760 -7.826 -17.767 1.00 85.31 132 ASP A N 1
ATOM 1028 C CA . ASP A 1 132 ? 14.247 -9.193 -17.544 1.00 85.31 132 ASP A CA 1
ATOM 1029 C C . ASP A 1 132 ? 14.072 -10.076 -18.791 1.00 85.31 132 ASP A C 1
ATOM 1031 O O . ASP A 1 132 ? 14.970 -10.833 -19.174 1.00 85.31 132 ASP A O 1
ATOM 1035 N N . LEU A 1 133 ? 12.937 -9.950 -19.487 1.00 85.25 133 LEU A N 1
ATOM 1036 C CA . LEU A 1 133 ? 12.651 -10.712 -20.702 1.00 85.25 133 LEU A CA 1
ATOM 1037 C C . LEU A 1 133 ? 13.578 -10.323 -21.862 1.00 85.25 133 LEU A C 1
ATOM 1039 O O . LEU A 1 133 ? 14.069 -11.201 -22.578 1.00 85.25 133 LEU A O 1
ATOM 1043 N N . VAL A 1 134 ? 13.819 -9.024 -22.056 1.00 85.44 134 VAL A N 1
ATOM 1044 C CA . VAL A 1 134 ? 14.730 -8.511 -23.091 1.00 85.44 134 VAL A CA 1
ATOM 1045 C C . VAL A 1 134 ? 16.174 -8.912 -22.786 1.00 85.44 134 VAL A C 1
ATOM 1047 O O . VAL A 1 134 ? 16.891 -9.319 -23.702 1.00 85.44 134 VAL A O 1
ATOM 1050 N N . ALA A 1 135 ? 16.589 -8.869 -21.518 1.00 83.88 135 ALA A N 1
ATOM 1051 C CA . ALA A 1 135 ? 17.908 -9.328 -21.093 1.00 83.88 135 ALA A CA 1
ATOM 1052 C C . ALA A 1 135 ? 18.110 -10.834 -21.348 1.00 83.88 135 ALA A C 1
ATOM 1054 O O . ALA A 1 135 ? 19.181 -11.242 -21.793 1.00 83.88 135 ALA A O 1
ATOM 1055 N N . ALA A 1 136 ? 17.079 -11.657 -21.129 1.00 83.38 136 ALA A N 1
ATOM 1056 C CA . ALA A 1 136 ? 17.161 -13.108 -21.296 1.00 83.38 136 ALA A CA 1
ATOM 1057 C C . ALA A 1 136 ? 17.049 -13.590 -22.755 1.00 83.38 136 ALA A C 1
ATOM 1059 O O . ALA A 1 136 ? 17.686 -14.576 -23.127 1.00 83.38 136 ALA A O 1
ATOM 1060 N N . ARG A 1 137 ? 16.211 -12.953 -23.584 1.00 77.06 137 ARG A N 1
ATOM 1061 C CA . ARG A 1 137 ? 15.890 -13.427 -24.950 1.00 77.06 137 ARG A CA 1
ATOM 1062 C C . ARG A 1 137 ? 16.433 -12.550 -26.081 1.00 77.06 137 ARG A C 1
ATOM 1064 O O . ARG A 1 137 ? 16.289 -12.923 -27.245 1.00 77.06 137 ARG A O 1
ATOM 1071 N N . GLY A 1 138 ? 17.090 -11.439 -25.756 1.00 72.62 138 GLY A N 1
ATOM 1072 C CA . GLY A 1 138 ? 17.628 -10.490 -26.729 1.00 72.62 138 GLY A CA 1
ATOM 1073 C C . GLY A 1 138 ? 16.557 -9.574 -27.346 1.00 72.62 138 GLY A C 1
ATOM 1074 O O . GLY A 1 138 ? 15.359 -9.748 -27.112 1.00 72.62 138 GLY A O 1
ATOM 1075 N N . PRO A 1 139 ? 16.965 -8.564 -28.138 1.00 72.81 139 PRO A N 1
ATOM 1076 C CA . PRO A 1 139 ? 16.047 -7.566 -28.679 1.00 72.81 139 PRO A CA 1
ATOM 1077 C C . PRO A 1 139 ? 15.054 -8.183 -29.676 1.00 72.81 139 PRO A C 1
ATOM 1079 O O . PRO A 1 139 ? 15.427 -8.735 -30.714 1.00 72.81 139 PRO A O 1
ATOM 1082 N N . PHE A 1 140 ? 13.758 -8.060 -29.382 1.00 74.50 140 PHE A N 1
ATOM 1083 C CA . PHE A 1 140 ? 12.690 -8.552 -30.251 1.00 74.50 140 PHE A CA 1
ATOM 1084 C C . PHE A 1 140 ? 12.487 -7.639 -31.471 1.00 74.50 140 PHE A C 1
ATOM 1086 O O . PHE A 1 140 ? 12.341 -6.428 -31.336 1.00 74.50 140 PHE A O 1
ATOM 1093 N N . LYS A 1 141 ? 12.343 -8.217 -32.674 1.00 70.25 141 LYS A N 1
ATOM 1094 C CA . LYS A 1 141 ? 12.060 -7.465 -33.921 1.00 70.25 141 LYS A CA 1
ATOM 1095 C C . LYS A 1 141 ? 10.773 -6.621 -33.889 1.00 70.25 141 LYS A C 1
ATOM 1097 O O . LYS A 1 141 ? 10.631 -5.711 -34.698 1.00 70.25 141 LYS A O 1
ATOM 1102 N N . ARG A 1 142 ? 9.813 -6.939 -33.011 1.00 77.38 142 ARG A N 1
ATOM 1103 C CA . ARG A 1 142 ? 8.540 -6.211 -32.845 1.00 77.38 142 ARG A CA 1
ATOM 1104 C C . ARG A 1 142 ? 8.268 -5.916 -31.365 1.00 77.38 142 ARG A C 1
ATOM 1106 O O . ARG A 1 142 ? 7.311 -6.452 -30.812 1.00 77.38 142 ARG A O 1
ATOM 1113 N N . MET A 1 143 ? 9.113 -5.100 -30.728 1.00 77.19 143 MET A N 1
ATOM 1114 C CA . MET A 1 143 ? 9.034 -4.791 -29.285 1.00 77.19 143 MET A CA 1
ATOM 1115 C C . MET A 1 143 ? 7.616 -4.426 -28.821 1.00 77.19 143 MET A C 1
ATOM 1117 O O . MET A 1 143 ? 7.110 -5.057 -27.902 1.00 77.19 143 MET A O 1
ATOM 1121 N N . VAL A 1 144 ? 6.930 -3.524 -29.531 1.00 80.88 144 VAL A N 1
ATOM 1122 C CA . VAL A 1 144 ? 5.582 -3.047 -29.157 1.00 80.88 144 VAL A CA 1
ATOM 1123 C C . VAL A 1 144 ? 4.540 -4.175 -29.082 1.00 80.88 144 VAL A C 1
ATOM 1125 O O . VAL A 1 144 ? 3.696 -4.184 -28.192 1.00 80.88 144 VAL A O 1
ATOM 1128 N N . LEU A 1 145 ? 4.599 -5.160 -29.988 1.00 84.25 145 LEU A N 1
ATOM 1129 C CA . LEU A 1 145 ? 3.655 -6.287 -29.991 1.00 84.25 145 LEU A CA 1
ATOM 1130 C C . LEU A 1 145 ? 3.897 -7.238 -28.817 1.00 84.25 145 LEU A C 1
ATOM 1132 O O . LEU A 1 145 ? 2.940 -7.685 -28.192 1.00 84.25 145 LEU A O 1
ATOM 1136 N N . TYR A 1 146 ? 5.161 -7.541 -28.514 1.00 84.38 146 TYR A N 1
ATOM 1137 C CA . TYR A 1 146 ? 5.499 -8.396 -27.374 1.00 84.38 146 TYR A CA 1
ATOM 1138 C C . TYR A 1 146 ? 5.181 -7.714 -26.043 1.00 84.38 146 TYR A C 1
ATOM 1140 O O . TYR A 1 146 ? 4.680 -8.372 -25.136 1.00 84.38 146 TYR A O 1
ATOM 1148 N N . GLU A 1 147 ? 5.388 -6.403 -25.949 1.00 84.50 147 GLU A N 1
ATOM 1149 C CA . GLU A 1 147 ? 5.020 -5.622 -24.771 1.00 84.50 147 GLU A CA 1
ATOM 1150 C C . GLU A 1 147 ? 3.496 -5.602 -24.558 1.00 84.50 147 GLU A C 1
ATOM 1152 O O . GLU A 1 147 ? 3.019 -5.853 -23.453 1.00 84.50 147 GLU A O 1
ATOM 1157 N N . MET A 1 148 ? 2.704 -5.396 -25.619 1.00 85.19 148 MET A N 1
ATOM 1158 C CA . MET A 1 148 ? 1.238 -5.467 -25.540 1.00 85.19 148 MET A CA 1
ATOM 1159 C C . MET A 1 148 ? 0.732 -6.861 -25.150 1.00 85.19 148 MET A C 1
ATOM 1161 O O . MET A 1 148 ? -0.185 -6.970 -24.336 1.00 85.19 148 MET A O 1
ATOM 1165 N N . LEU A 1 149 ? 1.321 -7.925 -25.704 1.00 89.38 149 LEU A N 1
ATOM 1166 C CA . LEU A 1 149 ? 0.976 -9.303 -25.338 1.00 89.38 149 LEU A CA 1
ATOM 1167 C C . LEU A 1 149 ? 1.306 -9.599 -23.874 1.00 89.38 149 LEU A C 1
ATOM 1169 O O . LEU A 1 149 ? 0.500 -10.221 -23.186 1.00 89.38 149 LEU A O 1
ATOM 1173 N N . LEU A 1 150 ? 2.450 -9.119 -23.386 1.00 89.12 150 LEU A N 1
ATOM 1174 C CA . LEU A 1 150 ? 2.852 -9.256 -21.989 1.00 89.12 150 LEU A CA 1
ATOM 1175 C C . LEU A 1 150 ? 1.893 -8.509 -21.056 1.00 89.12 150 LEU A C 1
ATOM 1177 O O . LEU A 1 150 ? 1.420 -9.093 -20.083 1.00 89.12 150 LEU A O 1
ATOM 1181 N N . ARG A 1 151 ? 1.526 -7.264 -21.390 1.00 89.94 151 ARG A N 1
ATOM 1182 C CA . ARG A 1 151 ? 0.523 -6.491 -20.638 1.00 89.94 151 ARG A CA 1
ATOM 1183 C C . ARG A 1 151 ? -0.820 -7.222 -20.589 1.00 89.94 151 ARG A C 1
ATOM 1185 O O . ARG A 1 151 ? -1.369 -7.396 -19.507 1.00 89.94 151 ARG A O 1
ATOM 1192 N N . MET A 1 152 ? -1.331 -7.698 -21.728 1.00 90.00 152 MET A N 1
ATOM 1193 C CA . MET A 1 152 ? -2.588 -8.460 -21.769 1.00 90.00 152 MET A CA 1
ATOM 1194 C C . MET A 1 152 ? -2.510 -9.757 -20.955 1.00 90.00 152 MET A C 1
ATOM 1196 O O . MET A 1 152 ? -3.441 -10.066 -20.214 1.00 90.00 152 MET A O 1
ATOM 1200 N N . GLY A 1 153 ? -1.399 -10.490 -21.053 1.00 92.25 153 GLY A N 1
ATOM 1201 C CA . GLY A 1 153 ? -1.175 -11.715 -20.288 1.00 92.25 153 GLY A CA 1
ATOM 1202 C C . GLY A 1 153 ? -1.166 -11.473 -18.779 1.00 92.25 153 GLY A C 1
ATOM 1203 O O . GLY A 1 153 ? -1.817 -12.211 -18.042 1.00 92.25 153 GLY A O 1
ATOM 1204 N N . LEU A 1 154 ? -0.497 -10.411 -18.320 1.00 89.88 154 LEU A N 1
ATOM 1205 C CA . LEU A 1 154 ? -0.450 -10.049 -16.902 1.00 89.88 154 LEU A CA 1
ATOM 1206 C C . LEU A 1 154 ? -1.814 -9.608 -16.367 1.00 89.88 154 LEU A C 1
ATOM 1208 O O . LEU A 1 154 ? -2.186 -10.039 -15.281 1.00 89.88 154 LEU A O 1
ATOM 1212 N N . VAL A 1 155 ? -2.587 -8.819 -17.123 1.00 90.56 155 VAL A N 1
ATOM 1213 C CA . VAL A 1 155 ? -3.957 -8.441 -16.718 1.00 90.56 155 VAL A CA 1
ATOM 1214 C C . VAL A 1 155 ? -4.865 -9.668 -16.615 1.00 90.56 155 VAL A C 1
ATOM 1216 O O . VAL A 1 155 ? -5.648 -9.787 -15.676 1.00 90.56 155 VAL A O 1
ATOM 1219 N N . LEU A 1 156 ? -4.767 -10.603 -17.563 1.00 91.31 156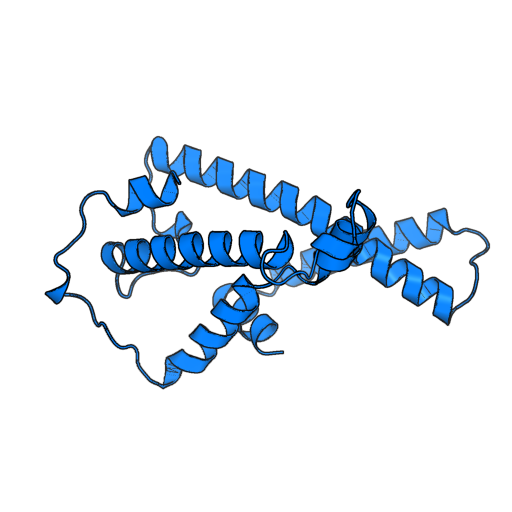 LEU A N 1
ATOM 1220 C CA . LEU A 1 156 ? -5.553 -11.836 -17.512 1.00 91.31 156 LEU A CA 1
ATOM 1221 C C . LEU A 1 156 ? -5.160 -12.688 -16.299 1.00 91.31 156 LEU A C 1
ATOM 1223 O O . LEU A 1 156 ? -6.022 -13.229 -15.610 1.00 91.31 156 LEU A O 1
ATOM 1227 N N . PHE A 1 157 ? -3.862 -12.779 -16.016 1.00 90.12 157 PHE A N 1
ATOM 1228 C CA . PHE A 1 157 ? -3.350 -13.504 -14.863 1.00 90.12 157 PHE A CA 1
ATOM 1229 C C . PHE A 1 157 ? -3.836 -12.901 -13.537 1.00 90.12 157 PHE A C 1
ATOM 1231 O O . PHE A 1 157 ? -4.347 -13.639 -12.693 1.00 90.12 157 PHE A O 1
ATOM 1238 N N . THR A 1 158 ? -3.758 -11.576 -13.363 1.00 87.81 158 THR A N 1
ATOM 1239 C CA . THR A 1 158 ? -4.267 -10.917 -12.148 1.00 87.81 158 THR A CA 1
ATOM 1240 C C . THR A 1 158 ? -5.779 -11.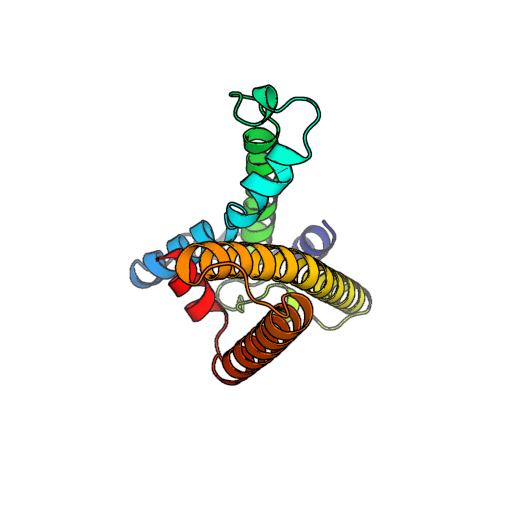080 -12.002 1.00 87.81 158 THR A C 1
ATOM 1242 O O . THR A 1 158 ? -6.260 -11.301 -10.892 1.00 87.81 158 THR A O 1
ATOM 1245 N N . PHE A 1 159 ? -6.531 -11.065 -13.105 1.00 87.44 159 PHE A N 1
ATOM 1246 C CA . PHE A 1 159 ? -7.970 -11.332 -13.095 1.00 87.44 159 PHE A CA 1
ATOM 1247 C C . PHE A 1 159 ? -8.300 -12.760 -12.635 1.00 87.44 159 PHE A C 1
ATOM 1249 O O . PHE A 1 159 ? -9.180 -12.950 -11.798 1.00 87.44 159 PHE A O 1
ATOM 1256 N N . VAL A 1 160 ? -7.572 -13.767 -13.125 1.00 89.56 160 VAL A N 1
ATOM 1257 C CA . VAL A 1 160 ? -7.752 -15.161 -12.686 1.00 89.56 160 VAL A CA 1
ATOM 1258 C C . VAL A 1 160 ? -7.428 -15.311 -11.199 1.00 89.56 160 VAL A C 1
ATOM 1260 O O . VAL A 1 160 ? -8.202 -15.933 -10.475 1.00 89.56 160 VAL A O 1
ATOM 1263 N N . LEU A 1 161 ? -6.338 -14.706 -10.717 1.00 84.38 161 LEU A N 1
ATOM 1264 C CA . LEU A 1 161 ? -6.005 -14.722 -9.289 1.00 84.38 161 LEU A CA 1
ATOM 1265 C C . LEU A 1 161 ? -7.108 -14.090 -8.431 1.00 84.38 161 LEU A C 1
ATOM 1267 O O . LEU A 1 161 ? -7.460 -14.648 -7.392 1.00 84.38 161 LEU A O 1
ATOM 1271 N N . ALA A 1 162 ? -7.699 -12.981 -8.882 1.00 83.50 162 ALA A N 1
ATOM 1272 C CA . ALA A 1 162 ? -8.800 -12.328 -8.178 1.00 83.50 162 ALA A CA 1
ATOM 1273 C C . ALA A 1 162 ? -10.045 -13.226 -8.041 1.00 83.50 162 ALA A C 1
ATOM 1275 O O . ALA A 1 162 ? -10.751 -13.136 -7.041 1.00 83.50 162 ALA A O 1
ATOM 1276 N N . LEU A 1 163 ? -10.302 -14.119 -9.004 1.00 85.31 163 LEU A N 1
ATOM 1277 C CA . LEU A 1 163 ? -11.404 -15.088 -8.925 1.00 85.31 163 LEU A CA 1
ATOM 1278 C C . LEU A 1 163 ? -11.115 -16.256 -7.970 1.00 85.31 163 LEU A C 1
ATOM 1280 O O . LEU A 1 163 ? -12.046 -16.856 -7.437 1.00 85.31 163 LEU A O 1
ATOM 1284 N N . VAL A 1 164 ? -9.840 -16.599 -7.770 1.00 83.62 164 VAL A N 1
ATOM 1285 C CA . VAL A 1 164 ? -9.418 -17.783 -7.004 1.00 83.62 164 VAL A CA 1
ATOM 1286 C C . VAL A 1 164 ? -9.253 -17.496 -5.509 1.00 83.62 164 VAL A C 1
ATOM 1288 O O . VAL A 1 164 ? -9.337 -18.428 -4.713 1.00 83.62 164 VAL A O 1
ATOM 1291 N N . VAL A 1 165 ? -9.033 -16.241 -5.099 1.00 78.69 165 VAL A N 1
ATOM 1292 C CA . VAL A 1 165 ? -8.735 -15.879 -3.700 1.00 78.69 165 VAL A CA 1
ATOM 1293 C C . VAL A 1 165 ? -9.975 -15.299 -2.992 1.00 78.69 165 VAL A C 1
ATOM 1295 O O . VAL A 1 165 ? -10.203 -14.092 -3.049 1.00 78.69 165 VAL A O 1
ATOM 1298 N N . PRO A 1 166 ? -10.769 -16.112 -2.262 1.00 69.38 166 PRO A N 1
ATOM 1299 C CA . PRO A 1 166 ? -11.927 -15.631 -1.500 1.00 69.38 166 PRO A CA 1
ATOM 1300 C C . PRO A 1 166 ? -11.548 -14.945 -0.176 1.00 69.38 166 PRO A C 1
ATOM 1302 O O . PRO A 1 166 ? -12.342 -14.185 0.375 1.00 69.38 166 PRO A O 1
ATOM 1305 N N . HIS A 1 167 ? -10.343 -15.199 0.355 1.00 74.38 167 HIS A N 1
ATOM 1306 C CA . HIS A 1 167 ? -9.888 -14.685 1.653 1.00 74.38 167 HIS A CA 1
ATOM 1307 C C . HIS A 1 167 ? -8.611 -13.849 1.519 1.00 74.38 167 HIS A C 1
ATOM 1309 O O . HIS A 1 167 ? -7.496 -14.366 1.592 1.00 74.38 167 HIS A O 1
ATOM 1315 N N . LEU A 1 168 ? -8.786 -12.532 1.382 1.00 74.50 168 LEU A N 1
ATOM 1316 C CA . LEU A 1 168 ? -7.690 -11.576 1.178 1.00 74.50 168 LEU A CA 1
ATOM 1317 C C . LEU A 1 168 ? -6.647 -11.585 2.309 1.00 74.50 168 LEU A C 1
ATOM 1319 O O . LEU A 1 168 ? -5.458 -11.506 2.028 1.00 74.50 168 LEU A O 1
ATOM 1323 N N . ASN A 1 169 ? -7.057 -11.761 3.570 1.00 72.00 169 ASN A N 1
ATOM 1324 C CA . ASN A 1 169 ? -6.135 -11.744 4.718 1.00 72.00 169 ASN A CA 1
ATOM 1325 C C . ASN A 1 169 ? -5.073 -12.840 4.675 1.00 72.00 169 ASN A C 1
ATOM 1327 O O . ASN A 1 169 ? -3.909 -12.592 4.980 1.00 72.00 169 ASN A O 1
ATOM 1331 N N . LEU A 1 170 ? -5.478 -14.058 4.306 1.00 76.81 170 LEU A N 1
ATOM 1332 C CA . LEU A 1 170 ? -4.565 -15.196 4.228 1.00 76.81 170 LEU A CA 1
ATOM 1333 C C . LEU A 1 170 ? -3.558 -14.996 3.096 1.00 76.81 170 LEU A C 1
ATOM 1335 O O . LEU A 1 170 ? -2.379 -15.286 3.266 1.00 76.81 170 LEU A O 1
ATOM 1339 N N . PHE A 1 171 ? -4.012 -14.450 1.968 1.00 79.19 171 PHE A N 1
ATOM 1340 C CA . PHE A 1 171 ? -3.153 -14.149 0.829 1.00 79.19 171 PHE A CA 1
ATOM 1341 C C . PHE A 1 171 ? -2.149 -13.031 1.137 1.00 79.19 171 PHE A C 1
ATOM 1343 O O . PHE A 1 171 ? -0.959 -13.195 0.884 1.00 79.19 171 PHE A O 1
ATOM 1350 N N . ILE A 1 172 ? -2.611 -11.940 1.754 1.00 79.88 172 ILE A N 1
ATOM 1351 C CA . ILE A 1 172 ? -1.772 -10.822 2.207 1.00 79.88 172 ILE A CA 1
ATOM 1352 C C . ILE A 1 172 ? -0.676 -11.317 3.154 1.00 79.88 172 ILE A C 1
ATOM 1354 O O . ILE A 1 172 ? 0.503 -11.028 2.957 1.00 79.88 172 ILE A O 1
ATOM 1358 N N . SER A 1 173 ? -1.050 -12.109 4.159 1.00 78.81 173 SER A N 1
ATOM 1359 C CA . SER A 1 173 ? -0.072 -12.646 5.098 1.00 78.81 173 SER A CA 1
ATOM 1360 C C . SER A 1 173 ? 0.883 -13.646 4.461 1.00 78.81 173 SER A C 1
ATOM 1362 O O . SER A 1 173 ? 2.022 -13.727 4.908 1.00 78.81 173 SER A O 1
ATOM 1364 N N . LEU A 1 174 ? 0.430 -14.436 3.484 1.00 81.75 174 LEU A N 1
ATOM 1365 C CA . LEU A 1 174 ? 1.286 -15.390 2.789 1.00 81.75 174 LEU A CA 1
ATOM 1366 C C . LEU A 1 174 ? 2.355 -14.656 1.978 1.00 81.75 174 LEU A C 1
ATOM 1368 O O . LEU A 1 174 ? 3.525 -14.995 2.103 1.00 81.75 174 LEU A O 1
ATOM 1372 N N . ILE A 1 175 ? 1.968 -13.634 1.206 1.00 80.94 175 ILE A N 1
ATOM 1373 C CA . ILE A 1 175 ? 2.914 -12.814 0.436 1.00 80.94 175 ILE A CA 1
ATOM 1374 C C . ILE A 1 175 ? 3.903 -12.117 1.366 1.00 80.94 175 ILE A C 1
ATOM 1376 O O . ILE A 1 175 ? 5.098 -12.147 1.108 1.00 80.94 175 ILE A O 1
ATOM 1380 N N . GLY A 1 176 ? 3.430 -11.518 2.461 1.00 73.88 176 GLY A N 1
ATOM 1381 C CA . GLY A 1 176 ? 4.317 -10.842 3.407 1.00 73.88 176 GLY A CA 1
ATOM 1382 C C . GLY A 1 176 ? 5.237 -11.778 4.200 1.00 73.88 176 GLY A C 1
ATOM 1383 O O . GLY A 1 176 ? 6.164 -11.301 4.844 1.00 73.88 176 GLY A O 1
ATOM 1384 N N . ALA A 1 177 ? 4.991 -13.090 4.188 1.00 76.50 177 ALA A N 1
ATOM 1385 C CA . ALA A 1 177 ? 5.852 -14.084 4.826 1.00 76.50 177 ALA A CA 1
ATOM 1386 C C . ALA A 1 177 ? 6.895 -14.704 3.871 1.00 76.50 177 ALA A C 1
ATOM 1388 O O . ALA A 1 177 ? 7.718 -15.495 4.339 1.00 76.50 177 ALA A O 1
ATOM 1389 N N . MET A 1 178 ? 6.832 -14.395 2.567 1.00 68.81 178 MET A N 1
ATOM 1390 C CA . MET A 1 178 ? 7.766 -14.881 1.539 1.00 68.81 178 MET A CA 1
ATOM 1391 C C . MET A 1 178 ? 9.053 -14.060 1.447 1.00 68.81 178 MET A C 1
ATOM 1393 O O . MET A 1 178 ? 9.050 -12.872 1.838 1.00 68.81 178 MET A O 1
#

Organism: Triatoma infestans (NCBI:txid30076)

Radius of gyration: 20.1 Å; chains: 1; bounding box: 46×35×63 Å

Foldseek 3Di:
DLLLVLLQPPFDDPVVADPDDDPVCVLLVQLLVLLLVPPVLVLVVVLVPDPDNVQCPPPNRPPVVVVVVSVVVVVSSVVSLCRRQPPNCAPDSLVVDDDDPSSVVVVVVVVVVVVVVCVVSLVSVLVVVLVVCCVVPPDDPCSPVVSVVSSVVVVVVVVVVVVVDPGVSVVSSVNSSD

pLDDT: mean 79.89, std 7.92, range [59.69, 92.25]

Sequence (178 aa):
LFNIYLCAQDLPNISERRLISDFSTLPLFFGTTIYAFEGISLVIPLHNEMKNQKQFSSKLGVLNIGQSFVILLAVSLGCIAYLKFGDNVQGSISLNLDRGLLSETVMSSVALAILLTYAIQFHVAVDVIWWDLVAARGPFKRMVLYEMLLRMGLVLFTFVLALVVPHLNLFISLIGAM

Secondary structure (DSSP, 8-state):
-HHHHHHHTTPPPGGGS-SS--GGGHHHHHHHHHHHT--HHHHHHHHHH-TTGGGTSSTT-HHHHHHHHHHHHHHHHHHHHHHHHGGG--SSGGGGS-SSHHHHHHHHHHHHHHHHHHHHHHHHHHHHHHHHHHHHH---TTHHHHHHHHHHHHHHHHHHHHHH-S-HHHHHHHHHT-

InterPro domains:
  IPR013057 Amino acid transporter, transmembrane domain [PF01490] (20-177)